Protein AF-A0A6P8MEG0-F1 (afdb_monomer_lite)

Radius of gyration: 21.75 Å; chains: 1; bounding box: 43×41×62 Å

InterPro domains:
  IPR002355 Multicopper oxidase, copper-binding site [PS00080] (62-73)
  IPR008972 Cupredoxin [G3DSA:2.60.40.420] (6-106)
  IPR008972 Cupredoxin [SSF49503] (28-95)
  IPR011706 Multicopper oxidase, C-terminal [PF07731] (26-79)
  IPR033138 Multicopper oxidases, conserved site [PS00079] (57-77)

Secondary structure (DSSP, 8-state):
-EE--SSPPPHHHHHHHHHHHHHHHHTT---SPPP-S--PPPTTEE--------S-EEEE---SSHHHHHTT---EEEES-GGGSPPPPTT---TTT-------HHHHHT-

Organism: NCBI:txid103933

Structure (mmCIF, N/CA/C/O backbone):
data_AF-A0A6P8MEG0-F1
#
_entry.id   AF-A0A6P8MEG0-F1
#
loop_
_atom_site.group_PDB
_atom_site.id
_atom_site.type_symbol
_atom_site.label_atom_id
_atom_site.label_alt_id
_atom_site.label_comp_id
_atom_site.label_asym_id
_atom_site.label_entity_id
_atom_site.label_seq_id
_atom_site.pdbx_PDB_ins_code
_atom_site.Cartn_x
_atom_site.Cartn_y
_atom_site.Cartn_z
_atom_site.occupancy
_atom_site.B_iso_or_equiv
_atom_site.auth_seq_id
_atom_site.auth_comp_id
_atom_site.auth_asym_id
_atom_site.auth_atom_id
_atom_site.pdbx_PDB_model_num
ATOM 1 N N . MET A 1 1 ? -11.317 5.103 9.123 1.00 85.38 1 MET A N 1
ATOM 2 C CA . MET A 1 1 ? -10.305 6.118 9.477 1.00 85.38 1 MET A CA 1
ATOM 3 C C . MET A 1 1 ? -10.623 6.629 10.859 1.00 85.38 1 MET A C 1
ATOM 5 O O . MET A 1 1 ? -11.788 6.574 11.240 1.00 85.38 1 MET A O 1
ATOM 9 N N . GLY A 1 2 ? -9.618 7.103 11.577 1.00 89.75 2 GLY A N 1
ATOM 10 C CA . GLY A 1 2 ? -9.795 7.781 12.851 1.00 89.75 2 GLY A CA 1
ATOM 11 C C . GLY A 1 2 ? -8.682 8.793 13.082 1.00 89.75 2 GLY A C 1
ATOM 12 O O . GLY A 1 2 ? -7.755 8.902 12.279 1.00 89.75 2 GLY A O 1
ATOM 13 N N . ASP A 1 3 ? -8.810 9.534 14.169 1.00 90.25 3 ASP A N 1
ATOM 14 C CA . ASP A 1 3 ? -7.891 10.584 14.589 1.00 90.25 3 ASP A CA 1
ATOM 15 C C . ASP A 1 3 ? -7.480 10.319 16.041 1.00 90.25 3 ASP A C 1
ATOM 17 O O . ASP A 1 3 ? -8.309 9.888 16.845 1.00 90.25 3 ASP A O 1
ATOM 21 N N . PHE A 1 4 ? -6.213 10.558 16.370 1.00 90.88 4 PHE A N 1
ATOM 22 C CA . PHE A 1 4 ? -5.726 10.510 17.747 1.00 90.88 4 PHE A CA 1
ATOM 23 C C . PHE A 1 4 ? -5.879 11.853 18.481 1.00 90.88 4 PHE A C 1
ATOM 25 O O . PHE A 1 4 ? -5.627 11.913 19.684 1.00 90.88 4 PHE A O 1
ATOM 32 N N . GLY A 1 5 ? -6.325 12.913 17.800 1.00 86.62 5 GLY A N 1
ATOM 33 C CA . GLY A 1 5 ? -6.639 14.214 18.392 1.00 86.62 5 GLY A CA 1
ATOM 34 C C . GLY A 1 5 ? -5.416 15.109 18.581 1.00 86.62 5 GLY A C 1
ATOM 35 O O . GLY A 1 5 ? -5.363 15.884 19.531 1.00 86.62 5 GLY A O 1
ATOM 36 N N . GLY A 1 6 ? -4.399 14.969 17.724 1.00 80.94 6 GLY A N 1
ATOM 37 C CA . GLY A 1 6 ? -3.217 15.844 17.707 1.00 80.94 6 GLY A CA 1
ATOM 38 C C . GLY A 1 6 ? -2.283 15.743 18.923 1.00 80.94 6 GLY A C 1
ATOM 39 O O . GLY A 1 6 ? -1.361 16.545 19.048 1.00 80.94 6 GLY A O 1
ATOM 40 N N . ARG A 1 7 ? -2.500 14.772 19.817 1.00 87.38 7 ARG A N 1
ATOM 41 C CA . ARG A 1 7 ? -1.615 14.463 20.952 1.00 87.38 7 ARG A CA 1
ATOM 42 C C . ARG A 1 7 ? -0.520 13.471 20.557 1.00 87.38 7 ARG A C 1
ATOM 44 O O . ARG A 1 7 ? -0.624 12.787 19.541 1.00 87.38 7 ARG A O 1
ATOM 51 N N . ASN A 1 8 ? 0.499 13.338 21.406 1.00 91.19 8 ASN A N 1
ATOM 52 C CA . ASN A 1 8 ? 1.510 12.294 21.244 1.00 91.19 8 ASN A CA 1
ATOM 53 C C . ASN A 1 8 ? 0.858 10.906 21.313 1.00 91.19 8 ASN A C 1
ATOM 55 O O . ASN A 1 8 ? 0.141 10.593 22.267 1.00 91.19 8 ASN A O 1
ATOM 59 N N . ILE A 1 9 ? 1.118 10.095 20.288 1.00 92.25 9 ILE A N 1
ATOM 60 C CA . ILE A 1 9 ? 0.560 8.751 20.135 1.00 92.25 9 ILE A CA 1
ATOM 61 C C . ILE A 1 9 ? 1.444 7.770 20.905 1.00 92.25 9 ILE A C 1
ATOM 63 O O . ILE A 1 9 ? 2.649 7.686 20.666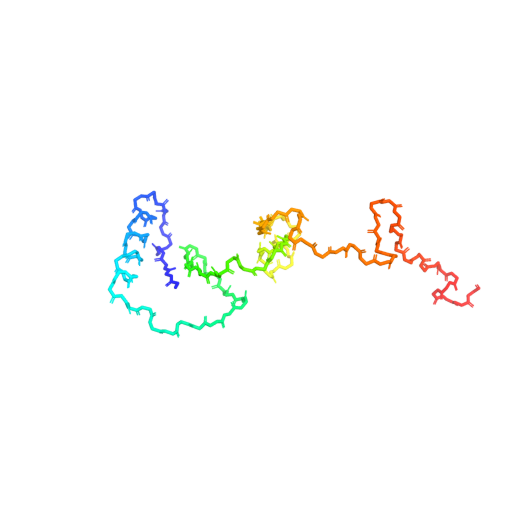 1.00 92.25 9 ILE A O 1
ATOM 67 N N . SER A 1 10 ? 0.843 7.024 21.825 1.00 94.31 10 SER A N 1
ATOM 68 C CA . SER A 1 10 ? 1.503 5.960 22.578 1.00 94.31 10 SER A CA 1
ATOM 69 C C . SER A 1 10 ? 1.191 4.581 21.995 1.00 94.31 10 SER A C 1
ATOM 71 O O . SER A 1 10 ? 0.248 4.398 21.223 1.00 94.31 10 SER A O 1
ATOM 73 N N . ARG A 1 11 ? 1.963 3.569 22.397 1.00 95.12 11 ARG A N 1
ATOM 74 C CA . ARG A 1 11 ? 1.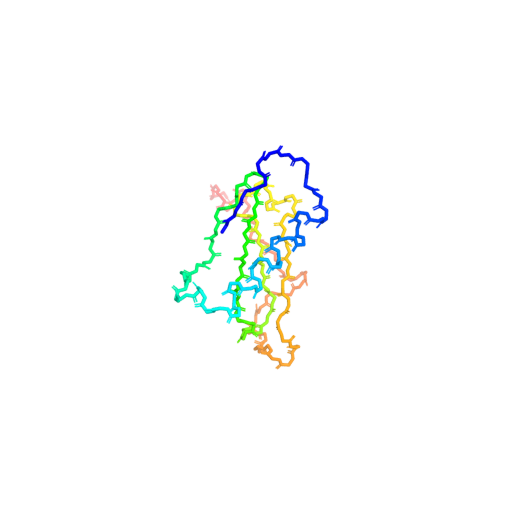706 2.178 22.004 1.00 95.12 11 ARG A CA 1
ATOM 75 C C . ARG A 1 11 ? 0.319 1.695 22.443 1.00 95.12 11 ARG A C 1
ATOM 77 O O . ARG A 1 11 ? -0.360 1.050 21.652 1.00 95.12 11 ARG A O 1
ATOM 84 N N . SER A 1 12 ? -0.119 2.061 23.648 1.00 96.25 12 SER A N 1
ATOM 85 C CA . SER A 1 12 ? -1.442 1.687 24.155 1.00 96.25 12 SER A CA 1
ATOM 86 C C . SER A 1 12 ? -2.580 2.316 23.350 1.00 96.25 12 SER A C 1
ATOM 88 O O . SER A 1 12 ? -3.637 1.709 23.217 1.00 96.25 12 SER A O 1
ATOM 90 N N . ASP A 1 13 ? -2.366 3.497 22.756 1.00 94.25 13 ASP A N 1
ATOM 91 C CA . ASP A 1 13 ? -3.349 4.099 21.846 1.00 94.25 13 ASP A CA 1
ATOM 92 C C . ASP A 1 13 ? -3.524 3.264 20.573 1.00 94.25 13 ASP A C 1
ATOM 94 O O . ASP A 1 13 ? -4.643 3.053 20.106 1.00 94.25 13 ASP A O 1
ATOM 98 N N . ILE A 1 14 ? -2.415 2.767 20.019 1.00 94.62 14 ILE A N 1
ATOM 99 C CA . ILE A 1 14 ? -2.424 1.912 18.828 1.00 94.62 14 ILE A CA 1
ATOM 100 C C . ILE A 1 14 ? -3.084 0.569 19.150 1.00 94.62 14 ILE A C 1
ATOM 102 O O . ILE A 1 14 ? -3.938 0.109 18.394 1.00 94.62 14 ILE A O 1
ATOM 106 N N . GLU A 1 15 ? -2.720 -0.042 20.278 1.00 97.25 15 GLU A N 1
ATOM 107 C CA . GLU A 1 15 ? -3.297 -1.310 20.738 1.00 97.25 15 GLU A CA 1
ATOM 108 C C . GLU A 1 15 ? -4.812 -1.185 20.940 1.00 97.25 15 GLU A C 1
ATOM 110 O O . GLU A 1 15 ? -5.559 -2.000 20.405 1.00 97.25 15 GLU A O 1
ATOM 115 N N . ALA A 1 16 ? -5.291 -0.104 21.564 1.00 96.00 16 ALA A N 1
ATOM 116 C CA . ALA A 1 16 ? -6.722 0.146 21.732 1.00 96.00 16 ALA A CA 1
ATOM 117 C C . ALA A 1 16 ? -7.477 0.257 20.393 1.00 96.00 16 ALA A C 1
ATOM 119 O O . ALA A 1 16 ? -8.576 -0.286 20.249 1.00 96.00 16 ALA A O 1
ATOM 120 N N . VAL A 1 17 ? -6.895 0.930 19.392 1.00 95.88 17 VAL A N 1
ATOM 121 C CA . VAL A 1 17 ? -7.480 1.022 18.041 1.00 95.88 17 VAL A CA 1
ATOM 122 C C . VAL A 1 17 ? -7.547 -0.350 17.370 1.00 95.88 17 VAL A C 1
ATOM 124 O O . VAL A 1 17 ? -8.558 -0.681 16.742 1.00 95.88 17 VAL A O 1
ATOM 127 N N . ILE A 1 18 ? -6.489 -1.154 17.495 1.00 96.38 18 ILE A N 1
ATOM 128 C CA . ILE A 1 18 ? -6.440 -2.508 16.935 1.00 96.38 18 ILE A CA 1
ATOM 129 C C . ILE A 1 18 ? -7.474 -3.401 17.624 1.00 96.38 18 ILE A C 1
ATOM 131 O O . ILE A 1 18 ? -8.254 -4.059 16.937 1.00 96.38 18 ILE A O 1
ATOM 135 N N . ASP A 1 19 ? -7.545 -3.384 18.951 1.00 97.62 19 ASP A N 1
ATOM 136 C CA . ASP A 1 19 ? -8.492 -4.191 19.718 1.00 97.62 19 ASP A CA 1
ATOM 137 C C . ASP A 1 19 ? -9.935 -3.839 19.365 1.00 97.62 19 ASP A C 1
ATOM 139 O O . ASP A 1 19 ? -10.742 -4.727 19.071 1.00 97.62 19 ASP A O 1
ATOM 143 N N . GLN A 1 20 ? -10.251 -2.542 19.291 1.00 96.19 20 GLN A N 1
ATOM 144 C CA . GLN A 1 20 ? -11.557 -2.080 18.838 1.00 96.19 20 GLN A CA 1
ATOM 145 C C . GLN A 1 20 ? -11.853 -2.586 17.422 1.00 96.19 20 GLN A C 1
ATOM 147 O O . GLN A 1 20 ? -12.924 -3.141 17.181 1.00 96.19 20 GLN A O 1
ATOM 152 N N . HIS A 1 21 ? -10.917 -2.444 16.480 1.00 95.38 21 HIS A N 1
ATOM 153 C CA . HIS A 1 21 ? -11.088 -2.946 15.117 1.00 95.38 21 HIS A CA 1
ATOM 154 C C . HIS A 1 21 ? -11.379 -4.452 15.083 1.00 95.38 21 HIS A C 1
ATOM 156 O O . HIS A 1 21 ? -12.300 -4.886 14.386 1.00 95.38 21 HIS A O 1
ATOM 162 N N . MET A 1 22 ? -10.642 -5.245 15.860 1.00 96.31 22 MET A N 1
ATOM 163 C CA . MET A 1 22 ? -10.806 -6.696 15.919 1.00 96.31 22 MET A CA 1
ATOM 164 C C . MET A 1 22 ? -12.159 -7.102 16.510 1.00 96.31 22 MET A C 1
ATOM 166 O O . MET A 1 22 ? -12.758 -8.065 16.031 1.00 96.31 22 MET A O 1
ATOM 170 N N . GLN A 1 23 ? -12.684 -6.365 17.492 1.00 97.00 23 GLN A N 1
ATOM 171 C CA . GLN A 1 23 ? -14.039 -6.603 18.002 1.00 97.00 23 GLN A CA 1
ATOM 172 C C . GLN A 1 23 ? -15.103 -6.302 16.948 1.00 97.00 23 GLN A C 1
A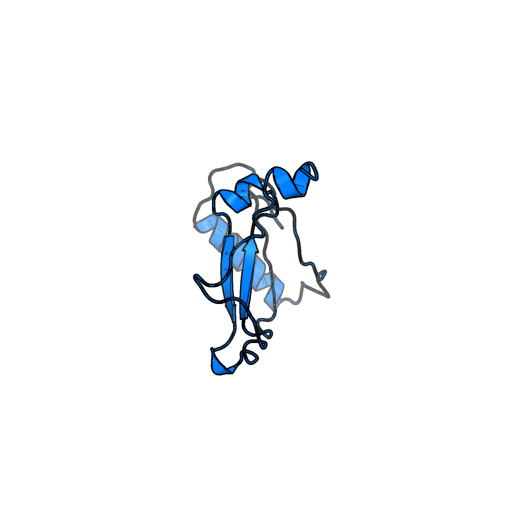TOM 174 O O . GLN A 1 23 ? -15.953 -7.146 16.673 1.00 97.00 23 GLN A O 1
ATOM 179 N N . ARG A 1 24 ? -15.000 -5.158 16.264 1.00 95.19 24 ARG A N 1
ATOM 180 C CA . ARG A 1 24 ? -15.930 -4.787 15.184 1.00 95.19 24 ARG A CA 1
ATOM 181 C C . ARG A 1 24 ? -15.937 -5.811 14.050 1.00 95.19 24 ARG A C 1
ATOM 183 O O . ARG A 1 24 ? -16.975 -6.084 13.451 1.00 95.19 24 ARG A O 1
ATOM 190 N N . LEU A 1 25 ? -14.778 -6.411 13.770 1.00 93.94 25 LEU A N 1
ATOM 191 C CA . LEU A 1 25 ? -14.667 -7.517 12.825 1.00 93.94 25 LEU A CA 1
ATOM 192 C C . LEU A 1 25 ? -15.387 -8.777 13.282 1.00 93.94 25 LEU A C 1
ATOM 194 O O . LEU A 1 25 ? -16.134 -9.347 12.490 1.00 93.94 25 LEU A O 1
ATOM 198 N N . LYS A 1 26 ? -15.183 -9.199 14.533 1.00 95.44 26 LYS A N 1
ATOM 199 C CA . LYS A 1 26 ? -15.869 -10.364 15.112 1.00 95.44 26 LYS A CA 1
ATOM 200 C C . LYS A 1 26 ? -17.386 -10.174 15.137 1.00 95.44 26 LYS A C 1
ATOM 202 O O . LYS A 1 26 ? -18.118 -11.121 14.878 1.00 95.44 26 LYS A O 1
ATOM 207 N N . ASN A 1 27 ? -17.833 -8.944 15.367 1.00 96.12 27 ASN A N 1
ATOM 208 C CA . ASN A 1 27 ? -19.244 -8.570 15.400 1.00 96.12 27 ASN A CA 1
ATOM 209 C C . ASN A 1 27 ? -19.878 -8.414 14.005 1.00 96.12 27 ASN A C 1
ATOM 211 O O . ASN A 1 27 ? -21.076 -8.164 13.910 1.00 96.12 27 ASN A O 1
ATOM 215 N N . GLY A 1 28 ? -19.102 -8.521 12.919 1.00 93.06 28 GLY A N 1
ATOM 216 C CA . GLY A 1 28 ? -19.622 -8.367 11.557 1.00 93.06 28 GLY A CA 1
ATOM 217 C C . GLY A 1 28 ? -20.050 -6.938 11.200 1.00 93.06 28 GLY A C 1
ATOM 218 O O . GLY A 1 28 ? -20.836 -6.748 10.278 1.00 93.06 28 GLY A O 1
ATOM 219 N N . GLU A 1 29 ? -19.525 -5.917 11.885 1.00 94.19 29 GLU A N 1
ATOM 220 C CA . GLU A 1 29 ? -19.942 -4.515 11.702 1.00 94.19 29 GLU A CA 1
ATOM 221 C C . GLU A 1 29 ? -19.491 -3.891 10.373 1.00 94.19 29 GLU A C 1
ATOM 223 O O . GLU A 1 29 ? -19.932 -2.804 10.001 1.00 94.19 29 GLU A O 1
ATOM 228 N N . TYR A 1 30 ? -18.585 -4.550 9.652 1.00 91.19 30 TYR A N 1
ATOM 229 C CA . TYR A 1 30 ? -18.118 -4.097 8.346 1.00 91.19 30 TYR A CA 1
ATOM 230 C C . TYR A 1 30 ? -18.926 -4.771 7.236 1.00 91.19 30 TYR A C 1
ATOM 232 O O . TYR A 1 30 ? -18.450 -5.706 6.588 1.00 91.19 30 TYR A O 1
ATOM 240 N N . SER A 1 31 ? -20.146 -4.291 7.002 1.00 90.38 31 SER A N 1
ATOM 241 C CA . SER A 1 31 ? -20.954 -4.708 5.857 1.00 90.38 31 SER A CA 1
ATOM 242 C C . SER A 1 31 ? -20.549 -3.922 4.604 1.00 90.38 31 SER A C 1
ATOM 244 O O . SER A 1 31 ? -20.624 -2.697 4.568 1.00 90.38 31 SER A O 1
ATOM 246 N N . ASN A 1 32 ? -20.080 -4.637 3.575 1.00 90.25 32 ASN A N 1
ATOM 247 C CA . ASN A 1 32 ? -19.741 -4.097 2.250 1.00 90.25 32 ASN A CA 1
ATOM 248 C C . ASN A 1 32 ? -18.930 -2.772 2.264 1.00 90.25 32 ASN A C 1
ATOM 250 O O . ASN A 1 32 ? -19.396 -1.752 1.747 1.00 90.25 32 ASN A O 1
ATOM 254 N N . PRO A 1 33 ? -17.725 -2.746 2.868 1.00 90.94 33 PRO A N 1
ATOM 255 C CA . PRO A 1 33 ? -16.895 -1.546 2.869 1.00 90.94 33 PRO A CA 1
ATOM 256 C C . PRO A 1 33 ? -16.518 -1.131 1.434 1.00 90.94 33 PRO A C 1
ATOM 258 O O . PRO A 1 33 ? -16.370 -1.990 0.563 1.00 90.94 33 PRO A O 1
ATOM 261 N N . PRO A 1 34 ? -16.313 0.173 1.170 1.00 92.12 34 PRO A N 1
ATOM 262 C CA . PRO A 1 34 ? -15.991 0.648 -0.169 1.00 92.12 34 PRO A CA 1
ATOM 263 C C . PRO A 1 34 ? -14.639 0.106 -0.645 1.00 92.12 34 PRO A C 1
ATOM 265 O O . PRO A 1 34 ? -13.622 0.287 0.026 1.00 92.12 34 PRO A O 1
ATOM 268 N N . GLY A 1 35 ? -14.620 -0.486 -1.840 1.00 95.31 35 GLY A N 1
ATOM 269 C CA . GLY A 1 35 ? -13.383 -0.769 -2.566 1.00 95.31 35 GLY A CA 1
ATOM 270 C C . GLY A 1 35 ? -12.755 0.533 -3.064 1.00 95.31 35 GLY A C 1
ATOM 271 O O . GLY A 1 35 ? -13.430 1.338 -3.707 1.00 95.31 35 GLY A O 1
ATOM 272 N N . LYS A 1 36 ? -11.487 0.769 -2.724 1.00 95.31 36 LYS A N 1
ATOM 273 C CA . LYS A 1 36 ? -10.718 1.957 -3.122 1.00 95.31 36 LYS A CA 1
ATOM 274 C C . LYS A 1 36 ? -9.259 1.576 -3.357 1.00 95.31 36 LYS A C 1
ATOM 276 O O . LYS A 1 36 ? -8.739 0.729 -2.637 1.00 95.31 36 LYS A O 1
ATOM 281 N N . ASP A 1 37 ? -8.617 2.245 -4.308 1.00 96.38 37 ASP A N 1
ATOM 282 C CA . ASP A 1 37 ? -7.159 2.217 -4.507 1.00 96.38 37 ASP A CA 1
ATOM 283 C C . ASP A 1 37 ? -6.440 3.284 -3.661 1.00 96.38 37 ASP A C 1
ATOM 285 O O . ASP A 1 37 ? -5.349 3.049 -3.151 1.00 96.38 37 ASP A O 1
ATOM 289 N N . THR A 1 38 ? -7.089 4.432 -3.453 1.00 95.31 38 THR A N 1
ATOM 290 C CA . THR A 1 38 ? -6.498 5.613 -2.830 1.00 95.31 38 THR A CA 1
ATOM 291 C C . THR A 1 38 ? -7.374 6.115 -1.697 1.00 95.31 38 THR A C 1
ATOM 293 O O . THR A 1 38 ? -8.599 6.237 -1.812 1.00 95.31 38 THR A O 1
ATOM 296 N N . ILE A 1 39 ? -6.731 6.463 -0.586 1.00 94.56 39 ILE A N 1
ATOM 297 C CA . ILE A 1 39 ? -7.381 7.078 0.563 1.00 94.56 39 ILE A CA 1
ATOM 298 C C . ILE A 1 39 ? -6.546 8.251 1.077 1.00 94.56 39 ILE A C 1
ATOM 300 O O . ILE A 1 39 ? -5.319 8.193 1.107 1.00 94.56 39 ILE A O 1
ATOM 304 N N . LYS A 1 40 ? -7.208 9.327 1.505 1.00 92.25 40 LYS A N 1
ATOM 305 C CA . LYS A 1 40 ? -6.526 10.468 2.121 1.00 92.25 40 LYS A CA 1
ATOM 306 C C . LYS A 1 40 ? -6.241 10.163 3.588 1.00 92.25 40 LYS A C 1
ATOM 308 O O . LYS A 1 40 ? -7.175 9.992 4.365 1.00 92.25 40 LYS A O 1
ATOM 313 N N . LEU A 1 41 ? -4.972 10.141 3.976 1.00 91.81 41 LEU A N 1
ATOM 314 C CA . LEU A 1 41 ? -4.591 10.099 5.385 1.00 91.81 41 LEU A CA 1
ATOM 315 C C . LEU A 1 41 ? -4.599 11.526 5.954 1.00 91.81 41 LEU A C 1
ATOM 317 O O . LEU A 1 41 ? -4.110 12.456 5.312 1.00 91.81 41 LEU A O 1
ATOM 321 N N . ILE A 1 42 ? -5.190 11.705 7.132 1.00 88.94 42 ILE A N 1
ATOM 322 C CA . ILE A 1 42 ? -5.168 12.982 7.855 1.00 88.94 42 ILE A CA 1
ATOM 323 C C . ILE A 1 42 ? -3.937 13.045 8.764 1.00 88.94 42 ILE A C 1
ATOM 325 O O . ILE A 1 42 ? -3.440 12.010 9.209 1.00 88.94 42 ILE A O 1
ATOM 329 N N . ASN A 1 43 ? -3.450 14.255 9.046 1.00 87.81 43 ASN A N 1
ATOM 330 C CA . ASN A 1 43 ? -2.337 14.448 9.974 1.00 87.81 43 ASN A CA 1
ATOM 331 C C . ASN A 1 43 ? -2.721 13.947 11.377 1.00 87.81 43 ASN A C 1
ATOM 333 O O . ASN A 1 43 ? -3.825 14.227 11.835 1.00 87.81 43 ASN A O 1
ATOM 337 N N . GLY A 1 44 ? -1.832 13.196 12.029 1.00 87.31 44 GLY A N 1
ATOM 338 C CA . GLY A 1 44 ? -2.069 12.633 13.362 1.00 87.31 44 GLY A CA 1
ATOM 339 C C . GLY A 1 44 ? -3.164 11.562 13.432 1.00 87.31 44 GLY A C 1
ATOM 340 O O . GLY A 1 44 ? -3.502 11.126 14.529 1.00 87.31 44 GLY A O 1
ATOM 341 N N . GLY A 1 45 ? -3.716 11.126 12.295 1.00 91.81 45 GLY A N 1
ATOM 342 C CA . GLY A 1 45 ? -4.743 10.089 12.242 1.00 91.81 45 GLY A CA 1
ATOM 343 C C . GLY A 1 45 ? -4.253 8.766 11.671 1.00 91.81 45 GLY A C 1
ATOM 344 O O . GLY A 1 45 ? -3.066 8.546 11.433 1.00 91.81 45 GLY A O 1
ATOM 345 N N . TYR A 1 46 ? -5.205 7.867 11.436 1.00 93.56 46 TYR A N 1
ATOM 346 C CA . TYR A 1 46 ? -4.942 6.526 10.932 1.00 93.56 46 TYR A CA 1
ATOM 347 C C . TYR A 1 46 ? -6.015 6.045 9.954 1.00 93.56 46 TYR A C 1
ATOM 349 O O . TYR A 1 46 ? -7.183 6.462 9.959 1.00 93.56 46 TYR A O 1
ATOM 357 N N . ALA A 1 47 ? -5.621 5.080 9.133 1.00 93.81 47 ALA A N 1
ATOM 358 C CA . ALA A 1 47 ? -6.520 4.286 8.321 1.00 93.81 47 ALA A CA 1
ATOM 359 C C . ALA A 1 47 ? -6.251 2.803 8.567 1.00 93.81 47 ALA A C 1
ATOM 361 O O . ALA A 1 47 ? -5.112 2.395 8.763 1.00 93.81 47 ALA A O 1
ATOM 362 N N . ILE A 1 48 ? -7.317 2.007 8.536 1.00 93.81 48 ILE A N 1
ATOM 363 C CA . ILE A 1 48 ? -7.231 0.550 8.545 1.00 93.81 48 ILE A CA 1
ATOM 364 C C . ILE A 1 48 ? -7.701 0.101 7.171 1.00 93.81 48 ILE A C 1
ATOM 366 O O . ILE A 1 48 ? -8.835 0.394 6.785 1.00 93.81 48 ILE A O 1
ATOM 370 N N . ILE A 1 49 ? -6.812 -0.556 6.432 1.00 93.75 49 ILE A N 1
ATOM 371 C CA . ILE A 1 49 ? -7.087 -1.083 5.097 1.00 93.75 49 ILE A CA 1
ATOM 372 C C . ILE A 1 49 ? -7.095 -2.605 5.133 1.00 93.75 49 ILE A C 1
ATOM 374 O O . ILE A 1 49 ? -6.391 -3.235 5.920 1.00 93.75 49 ILE A O 1
ATOM 378 N N . ARG A 1 50 ? -7.898 -3.195 4.253 1.00 93.56 50 ARG A N 1
ATOM 379 C CA . ARG A 1 50 ? -7.927 -4.631 3.999 1.00 93.56 50 ARG A CA 1
ATOM 380 C C . ARG A 1 50 ? -7.833 -4.840 2.504 1.00 93.56 50 ARG A C 1
ATOM 382 O O . ARG A 1 50 ? -8.600 -4.245 1.755 1.00 93.56 50 ARG A O 1
ATOM 389 N N . PHE A 1 51 ? -6.960 -5.745 2.102 1.00 95.56 51 PHE A N 1
ATOM 390 C CA . PHE A 1 51 ? -6.890 -6.240 0.739 1.00 95.56 51 PHE A CA 1
ATOM 391 C C . PHE A 1 51 ? -6.736 -7.760 0.766 1.00 95.56 51 PHE A C 1
ATOM 393 O O . PHE A 1 51 ? -6.337 -8.341 1.777 1.00 95.56 51 PHE A O 1
ATOM 400 N N . LYS A 1 52 ? -7.093 -8.411 -0.340 1.00 96.44 52 LYS A N 1
ATOM 401 C CA . LYS A 1 52 ? -6.838 -9.835 -0.542 1.00 96.44 52 LYS A CA 1
ATOM 402 C C . LYS A 1 52 ? -5.518 -9.962 -1.296 1.00 96.44 52 LYS A C 1
ATOM 404 O O . LYS A 1 52 ? -5.390 -9.420 -2.386 1.00 96.44 52 LYS A O 1
ATOM 409 N N . ALA A 1 53 ? -4.546 -10.665 -0.726 1.00 97.06 53 ALA A N 1
ATOM 410 C CA . ALA A 1 53 ? -3.252 -10.906 -1.361 1.00 97.06 53 ALA A CA 1
ATOM 411 C C . ALA A 1 53 ? -3.349 -12.062 -2.377 1.00 97.06 53 ALA A C 1
ATOM 413 O O . ALA A 1 53 ? -2.794 -13.133 -2.167 1.00 97.06 53 ALA A O 1
ATOM 414 N N . ASN A 1 54 ? -4.133 -11.879 -3.444 1.00 97.00 54 ASN A N 1
ATOM 415 C CA . ASN A 1 54 ? -4.394 -12.894 -4.477 1.00 97.00 54 ASN A CA 1
ATOM 416 C C . ASN A 1 54 ? -3.855 -12.514 -5.863 1.00 97.00 54 ASN A C 1
ATOM 418 O O . ASN A 1 54 ? -4.297 -13.083 -6.858 1.00 97.00 54 ASN A O 1
ATOM 422 N N . ASN A 1 55 ? -2.950 -11.539 -5.924 1.00 97.38 55 ASN A N 1
ATOM 423 C CA . ASN A 1 55 ? -2.330 -11.086 -7.160 1.00 97.38 55 ASN A CA 1
ATOM 424 C C . ASN A 1 55 ? -0.801 -11.080 -6.982 1.00 97.38 55 ASN A C 1
ATOM 426 O O . ASN A 1 55 ? -0.283 -10.144 -6.365 1.00 97.38 55 ASN A O 1
ATOM 430 N N . PRO A 1 56 ? -0.094 -12.139 -7.419 1.00 98.06 56 PRO A N 1
ATOM 431 C CA . PRO A 1 56 ? 1.349 -12.252 -7.251 1.00 98.06 56 PRO A CA 1
ATOM 432 C C . PRO A 1 56 ? 2.118 -11.100 -7.901 1.00 98.06 56 PRO A C 1
ATOM 434 O O . PRO A 1 56 ? 1.781 -10.655 -8.997 1.00 98.06 56 PRO A O 1
ATOM 437 N N . GLY A 1 57 ? 3.152 -10.606 -7.224 1.00 97.00 57 GLY A N 1
ATOM 438 C CA . GLY A 1 57 ? 3.952 -9.482 -7.702 1.00 97.00 57 GLY A CA 1
ATOM 439 C C . GLY A 1 57 ? 4.512 -8.600 -6.595 1.00 97.00 57 GLY A C 1
ATOM 440 O O . GLY A 1 57 ? 4.370 -8.874 -5.401 1.00 97.00 57 GLY A O 1
ATOM 441 N N . TRP A 1 58 ? 5.140 -7.508 -7.025 1.00 96.75 58 TRP A N 1
ATOM 442 C CA . TRP A 1 58 ? 5.620 -6.433 -6.163 1.00 96.75 58 TRP A CA 1
ATOM 443 C C . TRP A 1 58 ? 4.717 -5.218 -6.343 1.00 96.75 58 TRP A C 1
ATOM 445 O O . TRP A 1 58 ? 4.659 -4.634 -7.424 1.00 96.75 58 TRP A O 1
ATOM 455 N N . TRP A 1 59 ? 4.008 -4.852 -5.282 1.00 97.31 59 TRP A N 1
ATOM 456 C CA . TRP A 1 59 ? 3.011 -3.789 -5.287 1.00 97.31 59 TRP A CA 1
ATOM 457 C C . TRP A 1 59 ? 3.518 -2.590 -4.503 1.00 97.31 59 TRP A C 1
ATOM 459 O O . TRP A 1 59 ? 3.867 -2.718 -3.329 1.00 97.31 59 TRP A O 1
ATOM 469 N N . LEU A 1 60 ? 3.537 -1.422 -5.143 1.00 96.62 60 LEU A N 1
ATOM 470 C CA . LEU A 1 60 ? 3.836 -0.168 -4.464 1.00 96.62 60 LEU A CA 1
ATOM 471 C C . LEU A 1 60 ? 2.620 0.291 -3.664 1.00 96.62 60 LEU A C 1
ATOM 473 O O . LEU A 1 60 ? 1.528 0.462 -4.205 1.00 96.62 60 LEU A O 1
ATOM 477 N N . LEU A 1 61 ? 2.836 0.542 -2.379 1.00 95.69 61 LEU A N 1
ATOM 478 C CA . LEU A 1 61 ? 1.939 1.318 -1.540 1.00 95.69 61 LEU A CA 1
ATOM 479 C C . LEU A 1 61 ? 2.674 2.613 -1.215 1.00 95.69 61 LEU A C 1
ATOM 481 O O . LEU A 1 61 ? 3.742 2.568 -0.623 1.00 95.69 61 LEU A O 1
ATOM 485 N N . HIS A 1 62 ? 2.144 3.768 -1.606 1.00 95.75 62 HIS A N 1
ATOM 486 C CA . HIS A 1 62 ? 2.888 5.018 -1.462 1.00 95.75 62 HIS A CA 1
ATOM 487 C C . HIS A 1 62 ? 2.000 6.225 -1.186 1.00 95.75 62 HIS A C 1
ATOM 489 O O . HIS A 1 62 ? 0.778 6.197 -1.350 1.00 95.75 62 HIS A O 1
ATOM 495 N N . CYS A 1 63 ? 2.635 7.324 -0.785 1.00 95.69 63 CYS A N 1
ATOM 496 C CA . CYS A 1 63 ? 1.982 8.622 -0.804 1.00 95.69 63 CYS A CA 1
ATOM 497 C C . CYS A 1 63 ? 1.868 9.125 -2.246 1.00 95.69 63 CYS A C 1
ATOM 499 O O . CYS A 1 63 ? 2.869 9.257 -2.945 1.00 95.69 63 CYS A O 1
ATOM 501 N N . HIS A 1 64 ? 0.659 9.473 -2.685 1.00 95.56 64 HIS A N 1
ATOM 502 C CA . HIS A 1 64 ? 0.420 10.017 -4.027 1.00 95.56 64 HIS A CA 1
ATOM 503 C C . HIS A 1 64 ? 0.722 11.532 -4.135 1.00 95.56 64 HIS A C 1
ATOM 505 O O . HIS A 1 64 ? 0.260 12.219 -5.047 1.00 95.56 64 HIS A O 1
ATOM 511 N N . PHE A 1 65 ? 1.486 12.081 -3.185 1.00 94.81 65 PHE A N 1
ATOM 512 C CA . PHE A 1 65 ? 2.040 13.429 -3.258 1.00 94.81 65 PHE A CA 1
ATOM 513 C C . PHE A 1 65 ? 3.501 13.335 -3.686 1.00 94.81 65 PHE A C 1
ATOM 515 O O . PHE A 1 65 ? 4.315 12.758 -2.965 1.00 94.81 65 PHE A O 1
ATOM 522 N N . ILE A 1 66 ? 3.821 13.901 -4.854 1.00 94.25 66 ILE A N 1
ATOM 523 C CA . ILE A 1 66 ? 5.094 13.659 -5.547 1.00 94.25 66 ILE A CA 1
ATOM 524 C C . ILE A 1 66 ? 6.321 13.920 -4.671 1.00 94.25 66 ILE A C 1
ATOM 526 O O . ILE A 1 66 ? 7.264 13.142 -4.706 1.00 94.25 66 ILE A O 1
ATOM 530 N N . TRP A 1 67 ? 6.287 14.950 -3.825 1.00 96.56 67 TRP A N 1
ATOM 531 C CA . TRP A 1 67 ? 7.396 15.257 -2.926 1.00 96.56 67 TRP A CA 1
ATOM 532 C C . TRP A 1 67 ? 7.623 14.170 -1.878 1.00 96.56 67 TRP A C 1
ATOM 534 O O . TRP A 1 67 ? 8.764 13.816 -1.625 1.00 96.56 67 TRP A O 1
ATOM 544 N N . HIS A 1 68 ? 6.561 13.596 -1.308 1.00 95.62 68 HIS A N 1
ATOM 545 C CA . HIS A 1 68 ? 6.693 12.502 -0.343 1.00 95.62 68 HIS A CA 1
ATOM 546 C C . HIS A 1 68 ? 7.089 11.181 -1.014 1.00 95.62 68 HIS A C 1
ATOM 548 O O . HIS A 1 68 ? 7.829 10.400 -0.417 1.00 95.62 68 HIS A O 1
ATOM 554 N N . HIS A 1 69 ? 6.615 10.953 -2.247 1.00 93.69 69 HIS A N 1
ATOM 555 C CA . HIS A 1 69 ? 7.008 9.824 -3.093 1.00 93.69 69 HIS A CA 1
ATOM 556 C C . HIS A 1 69 ? 8.529 9.841 -3.298 1.00 93.69 69 HIS A C 1
ATOM 558 O O . HIS A 1 69 ? 9.232 9.020 -2.720 1.00 93.69 69 HIS A O 1
ATOM 564 N N . ILE A 1 70 ? 9.072 10.891 -3.925 1.00 95.00 70 ILE A N 1
ATOM 565 C CA . ILE A 1 70 ? 10.511 10.964 -4.233 1.00 95.00 70 ILE A CA 1
ATOM 566 C C . ILE A 1 70 ? 11.425 10.985 -2.995 1.00 95.00 70 ILE A C 1
ATOM 568 O O . ILE A 1 70 ? 12.612 10.694 -3.110 1.00 95.00 70 ILE A O 1
ATOM 572 N N . THR A 1 71 ? 10.901 11.324 -1.811 1.00 96.62 71 THR A N 1
ATOM 573 C CA . THR A 1 71 ? 11.649 11.247 -0.542 1.00 96.62 71 THR A CA 1
ATOM 574 C C . THR A 1 71 ? 11.589 9.872 0.135 1.00 96.62 71 THR A C 1
ATOM 576 O O . THR A 1 71 ? 12.128 9.715 1.227 1.00 96.62 71 THR A O 1
ATOM 579 N N . GLY A 1 72 ? 10.948 8.875 -0.484 1.00 95.19 72 GLY A N 1
ATOM 580 C CA . GLY A 1 72 ? 10.982 7.475 -0.055 1.00 95.19 72 GLY A CA 1
ATOM 581 C C . GLY A 1 72 ? 9.776 6.995 0.756 1.00 95.19 72 GLY A C 1
ATOM 582 O O . GLY A 1 72 ? 9.874 5.970 1.431 1.00 95.19 72 GLY A O 1
ATOM 583 N N . MET A 1 73 ? 8.630 7.687 0.720 1.00 95.94 73 MET A N 1
ATOM 584 C CA . MET A 1 73 ? 7.400 7.223 1.384 1.00 95.94 73 MET A CA 1
ATOM 585 C C . MET A 1 73 ? 6.695 6.124 0.561 1.00 95.94 73 MET A C 1
ATOM 587 O O . MET A 1 73 ? 5.567 6.304 0.091 1.00 95.94 73 MET A O 1
ATOM 591 N N . GLU A 1 74 ? 7.389 4.998 0.370 1.00 94.88 74 GLU A N 1
ATOM 592 C CA . GLU A 1 74 ? 7.051 3.940 -0.595 1.00 94.88 74 GLU A CA 1
ATOM 593 C C . GLU A 1 74 ? 7.377 2.520 -0.085 1.00 94.88 74 GLU A C 1
ATOM 595 O O . GLU A 1 74 ? 8.372 1.910 -0.486 1.00 94.88 74 GLU A O 1
ATOM 600 N N . PRO A 1 75 ? 6.566 1.931 0.804 1.00 95.25 75 PRO A N 1
ATOM 601 C CA . PRO A 1 75 ? 6.643 0.496 1.053 1.00 95.25 75 PRO A CA 1
ATOM 602 C C . PRO A 1 75 ? 6.291 -0.342 -0.191 1.00 95.25 75 PRO A C 1
ATOM 604 O O . PRO A 1 75 ? 5.345 -0.055 -0.928 1.00 95.25 75 PRO A O 1
ATOM 607 N N . VAL A 1 76 ? 7.014 -1.450 -0.365 1.00 96.75 76 VAL A N 1
ATOM 608 C CA . VAL A 1 76 ? 6.720 -2.487 -1.366 1.00 96.75 76 VAL A CA 1
ATOM 609 C C . VAL A 1 76 ? 6.129 -3.710 -0.672 1.00 96.75 76 VAL A C 1
ATOM 611 O O . VAL A 1 76 ? 6.689 -4.217 0.300 1.00 96.75 76 VAL A O 1
ATOM 614 N N . ILE A 1 77 ? 5.016 -4.213 -1.199 1.00 97.00 77 ILE A N 1
ATOM 615 C CA . ILE A 1 77 ? 4.360 -5.441 -0.747 1.00 97.00 77 ILE A CA 1
ATOM 616 C C . ILE A 1 77 ? 4.664 -6.547 -1.759 1.00 97.00 77 ILE A C 1
ATOM 618 O O . ILE A 1 77 ? 4.295 -6.439 -2.927 1.00 97.00 77 ILE A O 1
ATOM 622 N N . HIS A 1 78 ? 5.316 -7.617 -1.307 1.00 97.19 78 HIS A N 1
ATOM 623 C CA . HIS A 1 78 ? 5.544 -8.815 -2.113 1.00 97.19 78 HIS A CA 1
ATOM 624 C C . HIS A 1 78 ? 4.429 -9.836 -1.859 1.00 97.19 78 HIS A C 1
A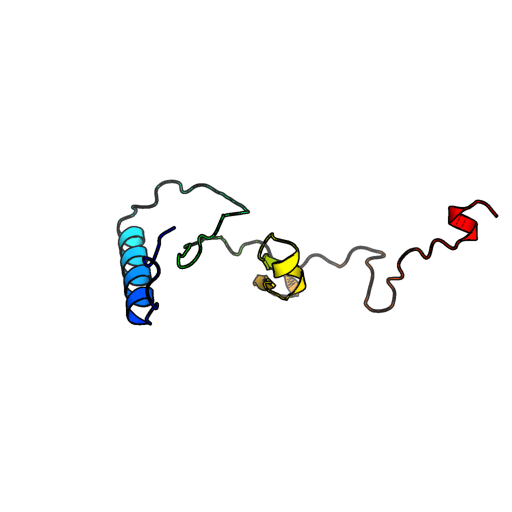TOM 626 O O . HIS A 1 78 ? 4.165 -10.196 -0.711 1.00 97.19 78 HIS A O 1
ATOM 632 N N . VAL A 1 79 ? 3.771 -10.283 -2.927 1.00 97.94 79 VAL A N 1
ATOM 633 C CA . VAL A 1 79 ? 2.707 -11.293 -2.895 1.00 97.94 79 VAL A CA 1
ATOM 634 C C . VAL A 1 79 ? 3.134 -12.484 -3.746 1.00 97.94 79 VAL A C 1
ATOM 636 O O . VAL A 1 79 ? 3.497 -12.300 -4.905 1.00 97.94 79 VAL A O 1
ATOM 639 N N . GLY A 1 80 ? 3.023 -13.691 -3.190 1.00 96.81 80 GLY A N 1
ATOM 640 C CA . GLY A 1 80 ? 3.392 -14.936 -3.870 1.00 96.81 80 GLY A CA 1
ATOM 641 C C . GLY A 1 80 ? 4.899 -15.196 -3.912 1.00 96.81 80 GLY A C 1
ATOM 642 O O . GLY A 1 80 ? 5.690 -14.508 -3.263 1.00 96.81 80 GLY A O 1
ATOM 643 N N . ASP A 1 81 ? 5.271 -16.211 -4.683 1.00 96.31 81 ASP A N 1
ATOM 644 C CA . ASP A 1 81 ? 6.640 -16.620 -4.972 1.00 96.31 81 ASP A CA 1
ATOM 645 C C . ASP A 1 81 ? 7.027 -16.300 -6.421 1.00 96.31 81 ASP A C 1
ATOM 647 O O . ASP A 1 81 ? 6.196 -16.007 -7.279 1.00 96.31 81 ASP A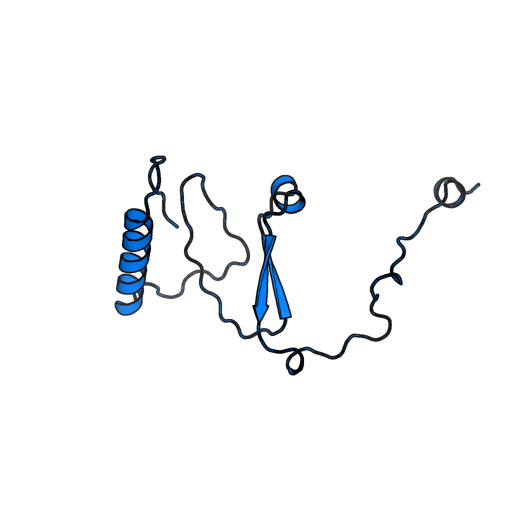 O 1
ATOM 651 N N . LYS A 1 82 ? 8.322 -16.415 -6.742 1.00 91.56 82 LYS A N 1
ATOM 652 C CA . LYS A 1 82 ? 8.816 -16.187 -8.113 1.00 91.56 82 LYS A CA 1
ATOM 653 C C . LYS A 1 82 ? 8.147 -17.084 -9.160 1.00 91.56 82 LYS A C 1
ATOM 655 O O . LYS A 1 82 ? 8.053 -16.682 -10.314 1.00 91.56 82 LYS A O 1
ATOM 660 N N . SER A 1 83 ? 7.719 -18.284 -8.770 1.00 95.50 83 SER A N 1
ATOM 661 C CA . SER A 1 83 ? 7.001 -19.228 -9.635 1.00 95.50 83 SER A CA 1
ATOM 662 C C . SER A 1 83 ? 5.585 -18.779 -9.984 1.00 95.50 83 SER A C 1
ATOM 664 O O . SER A 1 83 ? 5.043 -19.243 -10.981 1.00 95.50 83 SER A O 1
ATOM 666 N N . ASP A 1 84 ? 4.998 -17.889 -9.183 1.00 96.69 84 ASP A N 1
ATOM 667 C CA . ASP A 1 84 ? 3.634 -17.397 -9.383 1.00 96.69 84 ASP A CA 1
ATOM 668 C C . ASP A 1 84 ? 3.579 -16.237 -10.389 1.00 96.69 84 ASP A C 1
ATOM 670 O O . ASP A 1 84 ? 2.502 -15.781 -10.775 1.00 96.69 84 ASP A O 1
ATOM 674 N N . LEU A 1 85 ? 4.744 -15.733 -10.803 1.00 95.00 85 LEU A N 1
ATOM 675 C CA . LEU A 1 85 ? 4.867 -14.598 -11.704 1.00 95.00 85 LEU A CA 1
ATOM 676 C C . LEU A 1 85 ? 4.771 -15.042 -13.166 1.00 95.00 85 LEU A C 1
ATOM 678 O O . LEU A 1 85 ? 5.310 -16.089 -13.539 1.00 95.00 85 LEU A O 1
ATOM 682 N N . PRO A 1 86 ? 4.153 -14.226 -14.037 1.00 93.62 86 PRO A N 1
ATOM 683 C CA . PRO A 1 86 ? 4.180 -14.486 -15.466 1.00 93.62 86 PRO A CA 1
ATOM 684 C C . PRO A 1 86 ? 5.621 -14.416 -16.005 1.00 93.62 86 PRO A C 1
ATOM 686 O O . PRO A 1 86 ? 6.462 -13.698 -15.451 1.00 93.62 86 PRO A O 1
ATOM 689 N N . PRO A 1 87 ? 5.924 -15.115 -17.114 1.00 93.62 87 PRO A N 1
ATOM 690 C CA . PRO A 1 87 ? 7.223 -14.993 -17.756 1.00 93.62 87 PRO A CA 1
ATOM 691 C C . PRO A 1 87 ? 7.465 -13.547 -18.196 1.00 93.62 87 PRO A C 1
ATOM 693 O O . PRO A 1 87 ? 6.554 -12.854 -18.655 1.00 93.62 87 PRO A O 1
ATOM 696 N N . VAL A 1 88 ? 8.717 -13.105 -18.089 1.00 92.06 88 VAL A N 1
ATOM 697 C CA . VAL A 1 88 ? 9.130 -11.770 -18.528 1.00 92.06 88 VAL A CA 1
ATOM 698 C C . VAL A 1 88 ? 8.816 -11.602 -20.027 1.00 92.06 88 VAL A C 1
ATOM 700 O O . VAL A 1 88 ? 9.242 -12.442 -20.828 1.00 92.06 88 VAL A O 1
ATOM 703 N N . PRO A 1 89 ? 8.089 -10.544 -20.440 1.00 93.12 89 PRO A N 1
ATOM 704 C CA . PRO A 1 89 ? 7.777 -10.305 -21.847 1.00 93.12 89 PRO A CA 1
ATOM 705 C C . PRO A 1 89 ? 9.031 -10.208 -22.733 1.00 93.12 89 PRO A C 1
ATOM 707 O O . PRO A 1 89 ? 10.087 -9.741 -22.303 1.00 93.12 89 PRO A O 1
ATOM 710 N N . ARG A 1 90 ? 8.921 -10.606 -24.010 1.00 92.88 90 ARG A N 1
ATOM 711 C CA . ARG A 1 90 ? 10.030 -10.452 -24.972 1.00 92.88 90 ARG A CA 1
ATOM 712 C C . ARG A 1 90 ? 10.416 -8.976 -25.106 1.00 92.88 90 ARG A C 1
ATOM 714 O O . ARG A 1 90 ? 9.551 -8.139 -25.337 1.00 92.88 90 ARG A O 1
ATOM 721 N N . GLY A 1 91 ? 11.712 -8.679 -25.003 1.00 88.44 91 GLY A N 1
ATOM 722 C CA . GLY A 1 91 ? 12.235 -7.312 -25.105 1.00 88.44 91 GLY A CA 1
ATOM 723 C C . GLY A 1 91 ? 12.022 -6.451 -23.856 1.00 88.44 91 GLY A C 1
ATOM 724 O O . GLY A 1 91 ? 12.263 -5.248 -23.915 1.00 88.44 91 GLY A O 1
ATOM 725 N N . PHE A 1 92 ? 11.584 -7.034 -22.733 1.00 89.81 92 PHE A N 1
ATOM 726 C CA . PHE A 1 92 ? 11.468 -6.292 -21.482 1.00 89.81 92 PHE A CA 1
ATOM 727 C C . PHE A 1 92 ? 12.847 -5.760 -21.042 1.00 89.81 92 PHE A C 1
ATOM 729 O O . PHE A 1 92 ? 13.819 -6.526 -21.054 1.00 89.81 92 PHE A O 1
ATOM 736 N N . PRO A 1 93 ? 12.969 -4.472 -20.669 1.00 89.50 93 PRO A N 1
ATOM 737 C CA . PRO A 1 93 ? 14.248 -3.908 -20.272 1.00 89.50 93 PRO A CA 1
ATOM 738 C C . PRO A 1 93 ? 14.831 -4.625 -19.056 1.00 89.50 93 PRO A C 1
ATOM 740 O O . PRO A 1 93 ? 14.139 -4.910 -18.080 1.00 89.50 93 PRO A O 1
ATOM 743 N N . VAL A 1 94 ? 16.133 -4.877 -19.110 1.00 87.25 94 VAL A N 1
ATOM 744 C CA . VAL A 1 94 ? 16.916 -5.354 -17.968 1.00 87.25 94 VAL A CA 1
ATOM 745 C C . VAL A 1 94 ? 17.780 -4.218 -17.441 1.00 87.25 94 VAL A C 1
ATOM 747 O O . VAL A 1 94 ? 18.042 -3.243 -18.158 1.00 87.25 94 VAL A O 1
ATOM 750 N N . CYS A 1 95 ? 18.253 -4.352 -16.201 1.00 85.12 95 CYS A N 1
ATOM 751 C CA . CYS A 1 95 ? 19.234 -3.430 -15.638 1.00 85.12 95 CYS A CA 1
ATOM 752 C C . CYS A 1 95 ? 20.380 -3.208 -16.641 1.00 85.12 95 CYS A C 1
ATOM 754 O O . CYS A 1 95 ? 20.891 -4.164 -17.222 1.00 85.12 95 CYS A O 1
ATOM 756 N N . ASN A 1 96 ? 20.760 -1.946 -16.849 1.00 82.38 96 ASN A N 1
ATOM 757 C CA . ASN A 1 96 ? 21.792 -1.482 -17.791 1.00 82.38 96 ASN A CA 1
ATOM 758 C C . ASN A 1 96 ? 21.466 -1.548 -19.296 1.00 82.38 96 ASN A C 1
ATOM 760 O O . ASN A 1 96 ? 22.244 -1.011 -20.084 1.00 82.38 96 ASN A O 1
ATOM 764 N N . ASN A 1 97 ? 20.348 -2.147 -19.722 1.00 83.25 97 ASN A N 1
ATOM 765 C CA . ASN A 1 97 ? 19.938 -2.139 -21.137 1.00 83.25 97 ASN A CA 1
ATOM 766 C C . ASN A 1 97 ? 18.878 -1.070 -21.451 1.00 83.25 97 ASN A C 1
ATOM 768 O O . ASN A 1 97 ? 18.619 -0.762 -22.611 1.00 83.25 97 ASN A O 1
ATOM 772 N N . TRP A 1 98 ? 18.259 -0.480 -20.427 1.00 79.81 98 TRP A N 1
ATOM 773 C CA . TRP A 1 98 ? 17.392 0.673 -20.627 1.00 79.81 98 TRP A CA 1
ATOM 774 C C . TRP A 1 98 ? 18.233 1.942 -20.780 1.00 79.81 98 TRP A C 1
ATOM 776 O O . TRP A 1 98 ? 18.985 2.311 -19.876 1.00 79.81 98 TRP A O 1
ATOM 786 N N . ARG A 1 99 ? 18.096 2.612 -21.925 1.00 74.25 99 ARG A N 1
ATOM 787 C CA . ARG A 1 99 ? 18.615 3.960 -22.154 1.00 74.25 99 ARG A CA 1
ATOM 788 C C . ARG A 1 99 ? 17.431 4.857 -22.501 1.00 74.25 99 ARG A C 1
ATOM 790 O O . ARG A 1 99 ? 16.663 4.476 -23.387 1.00 74.25 99 ARG A O 1
ATOM 797 N N . PRO A 1 100 ? 17.254 6.009 -21.832 1.00 75.56 100 PRO A N 1
ATOM 798 C CA . PRO A 1 100 ? 16.270 6.978 -22.286 1.00 75.56 100 PRO A CA 1
ATOM 799 C C . PRO A 1 100 ? 16.641 7.430 -23.703 1.00 75.56 100 PRO A C 1
ATOM 801 O O . PRO A 1 100 ? 17.826 7.456 -24.053 1.00 75.56 100 PRO A O 1
ATOM 804 N N . ALA A 1 101 ? 15.642 7.776 -24.517 1.00 73.81 101 ALA A N 1
ATOM 805 C CA . ALA A 1 101 ? 15.911 8.482 -25.761 1.00 73.81 101 ALA A CA 1
ATOM 806 C C . ALA A 1 101 ? 16.677 9.763 -25.409 1.00 73.81 101 ALA A C 1
ATOM 808 O O . ALA A 1 101 ? 16.238 10.546 -24.565 1.00 73.81 101 ALA A O 1
ATOM 809 N N . VAL A 1 102 ? 17.867 9.920 -25.982 1.00 75.81 102 VAL A N 1
ATOM 810 C CA . VAL A 1 102 ? 18.636 11.151 -25.850 1.00 75.81 102 VAL A CA 1
ATOM 811 C C . VAL A 1 102 ? 18.300 11.965 -27.083 1.00 75.81 102 VAL A C 1
ATOM 813 O O . VAL A 1 102 ? 18.959 11.809 -28.106 1.00 75.81 102 VAL A O 1
ATOM 816 N N . ASP A 1 103 ? 17.253 12.784 -26.996 1.00 79.38 103 ASP A N 1
ATOM 817 C CA . ASP A 1 103 ? 16.999 13.780 -28.030 1.00 79.38 103 ASP A CA 1
ATOM 818 C C .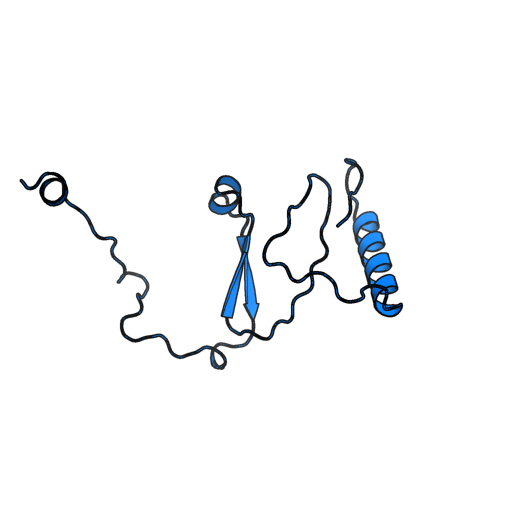 ASP A 1 103 ? 18.171 14.761 -27.997 1.00 79.38 103 ASP A C 1
ATOM 820 O O . ASP A 1 103 ? 18.418 15.456 -27.004 1.00 79.38 103 ASP A O 1
ATOM 824 N N . THR A 1 104 ? 18.971 14.767 -29.054 1.00 80.12 104 THR A N 1
ATOM 825 C CA . THR A 1 104 ? 20.056 15.729 -29.179 1.00 80.12 104 THR A CA 1
ATOM 826 C C . THR A 1 104 ? 19.476 17.101 -29.508 1.00 80.12 104 THR A C 1
ATOM 828 O O . THR A 1 104 ? 18.355 17.238 -29.997 1.00 80.12 104 THR A O 1
ATOM 831 N N . LEU A 1 105 ? 20.263 18.158 -29.300 1.00 76.56 105 LEU A N 1
ATOM 832 C CA . LEU A 1 105 ? 19.875 19.489 -29.776 1.00 76.56 105 LEU A CA 1
ATOM 833 C C . LEU A 1 105 ? 19.596 19.489 -31.294 1.00 76.56 105 LEU A C 1
ATOM 835 O O . LEU A 1 105 ? 18.775 20.268 -31.757 1.00 76.56 105 LEU A O 1
ATOM 839 N N . LYS A 1 106 ? 20.218 18.593 -32.070 1.00 78.69 106 LYS A N 1
ATOM 840 C CA . LYS A 1 106 ? 19.904 18.438 -33.496 1.00 78.69 106 LYS A CA 1
ATOM 841 C C . LYS A 1 106 ? 18.508 17.863 -33.725 1.00 78.69 106 LYS A C 1
ATOM 843 O O . LYS A 1 106 ? 17.793 18.372 -34.580 1.00 78.69 106 LYS A O 1
ATOM 848 N N . ASP A 1 107 ? 18.096 16.895 -32.908 1.00 80.75 107 ASP A N 1
ATOM 849 C CA . ASP A 1 107 ? 16.767 16.275 -32.985 1.00 80.75 107 ASP A CA 1
ATOM 850 C C . ASP A 1 107 ? 15.653 17.251 -32.563 1.00 80.75 107 ASP A C 1
ATOM 852 O O . ASP A 1 107 ? 14.584 17.278 -33.166 1.00 80.75 107 ASP A O 1
ATOM 856 N N . LEU A 1 108 ? 15.915 18.111 -31.570 1.00 77.25 108 LEU A N 1
ATOM 857 C CA . LEU A 1 108 ? 14.955 19.113 -31.083 1.00 77.25 108 LEU A CA 1
ATOM 858 C C . LEU A 1 108 ? 14.817 20.340 -31.995 1.00 77.25 108 LEU A C 1
ATOM 860 O O . LEU A 1 108 ? 13.739 20.929 -32.067 1.00 77.25 108 LEU A O 1
ATOM 864 N N . TYR A 1 109 ? 15.901 20.749 -32.660 1.00 81.69 109 TYR A N 1
ATOM 865 C CA . TYR A 1 109 ? 15.942 21.968 -33.479 1.00 81.69 109 TYR A CA 1
ATOM 866 C C . TYR A 1 109 ? 16.021 21.701 -34.987 1.00 81.69 109 TYR A C 1
ATOM 868 O O . TYR A 1 109 ? 16.101 22.651 -35.763 1.00 81.69 109 TYR A O 1
ATOM 876 N N . ASN A 1 110 ? 15.957 20.432 -35.403 1.00 75.12 110 ASN A N 1
ATOM 877 C CA . ASN A 1 110 ? 16.027 19.997 -36.799 1.00 75.12 110 ASN A CA 1
ATOM 878 C C . ASN A 1 110 ? 17.269 20.560 -37.533 1.00 75.12 110 ASN A C 1
ATOM 880 O O . ASN A 1 110 ? 17.165 21.046 -38.663 1.00 75.12 110 ASN A O 1
ATOM 884 N N . LEU A 1 111 ? 18.419 20.546 -36.840 1.00 69.69 111 LEU A N 1
ATOM 885 C CA . LEU A 1 111 ? 19.727 21.045 -37.304 1.00 69.69 111 LEU A CA 1
ATOM 886 C C . LEU A 1 111 ? 20.598 19.945 -37.921 1.00 69.69 111 LEU A C 1
ATOM 888 O O . LEU A 1 111 ? 20.674 18.842 -37.335 1.00 69.69 111 LEU A O 1
#

pLDDT: mean 91.49, std 6.55, range [69.69, 98.06]

Foldseek 3Di:
DWAPPPDDDDPVNVVVVVVVVVVCVVVVVDDPDDDDPDDDDDPRTDDDDDDDLPDADKDWDADPPVVRVVVPRTDIDGGDDPVRDDPDDPPRDDPPRDDPPDCDPCNVVVD

Sequence (111 aa):
MGDFGGRNISRSDIEAVIDQHMQRLKNGEYSNPPGKDTIKLINGGYAIIRFKANNPGWWLLHCHFIWHHITGMEPVIHVGDKSDLPPVPRGFPVCNNWRPAVDTLKDLYNL